Protein AF-A0A537YQM7-F1 (afdb_monomer)

Foldseek 3Di:
DDDDDDDDWDWDWDQDPPPPDRIDIDTDDDQDPVNPDDDPDDDDDFPDWDDDPNDIDTPQRNFDQPQKDKDWDWDADPVRDIDIDMDIDGDDGD

Nearest PDB structures (foldseek):
  6tv0-assembly1_D  TM=5.216E-01  e=3.512E+00  Serratia sp. (in: enterobacteria)
  2iu7-assembly1_J  TM=5.101E-01  e=5.017E+00  Escherichia coli
  2iv1-assembly1_F  TM=5.081E-01  e=4.455E+00  Escherichia coli
  2iu7-assembly1_I  TM=5.113E-01  e=5.997E+00  Escherichia coli

Radius of gyration: 16.69 Å; Cα contacts (8 Å, |Δi|>4): 98; chains: 1; bounding box: 39×30×42 Å

Structure (mmCIF, N/CA/C/O backbone):
data_AF-A0A537YQM7-F1
#
_entry.id   AF-A0A537YQM7-F1
#
loop_
_atom_site.group_PDB
_atom_site.id
_atom_site.type_symbol
_atom_site.label_atom_id
_atom_site.label_alt_id
_atom_site.label_comp_id
_atom_site.label_asym_id
_atom_site.label_entity_id
_atom_site.label_seq_id
_atom_site.pdbx_PDB_ins_code
_atom_site.Cartn_x
_atom_site.Cartn_y
_atom_site.Cartn_z
_atom_site.occupancy
_atom_site.B_iso_or_equiv
_atom_site.auth_seq_id
_atom_site.auth_comp_id
_atom_site.auth_asym_id
_atom_site.auth_atom_id
_atom_site.pdbx_PDB_model_num
ATOM 1 N N . MET A 1 1 ? 16.910 16.525 -22.760 1.00 43.44 1 MET A N 1
ATOM 2 C CA . MET A 1 1 ? 17.050 15.833 -21.458 1.00 43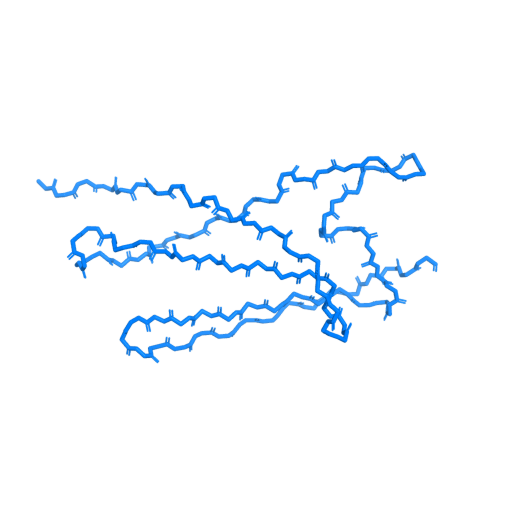.44 1 MET A CA 1
ATOM 3 C C . MET A 1 1 ? 15.759 15.087 -21.161 1.00 43.44 1 MET A C 1
ATOM 5 O O . MET A 1 1 ? 14.711 15.661 -21.439 1.00 43.44 1 MET A O 1
ATOM 9 N N . PRO A 1 2 ? 15.789 13.847 -20.644 1.00 56.16 2 PRO A N 1
ATOM 10 C CA . PRO A 1 2 ? 14.566 13.201 -20.185 1.00 56.16 2 PRO A CA 1
ATOM 11 C C . PRO A 1 2 ? 14.061 13.941 -18.938 1.00 56.16 2 PRO A C 1
ATOM 13 O O . PRO A 1 2 ? 14.786 14.079 -17.957 1.00 56.16 2 PRO A O 1
ATOM 16 N N . GLY A 1 3 ? 12.849 14.489 -19.015 1.00 65.81 3 GLY A N 1
ATOM 17 C CA . GLY A 1 3 ? 12.213 15.184 -17.897 1.00 65.81 3 GLY A CA 1
ATOM 18 C C . GLY A 1 3 ? 11.713 14.215 -16.817 1.00 65.81 3 GLY A C 1
ATOM 19 O O . GLY A 1 3 ? 11.586 13.013 -17.076 1.00 65.81 3 GLY A O 1
ATOM 20 N N . PRO A 1 4 ? 11.407 14.715 -15.606 1.00 65.62 4 PRO A N 1
ATOM 21 C CA . PRO A 1 4 ? 10.783 13.907 -14.565 1.00 65.62 4 PRO A CA 1
ATOM 22 C C . PRO A 1 4 ? 9.456 13.331 -15.075 1.00 65.62 4 PRO A C 1
ATOM 24 O 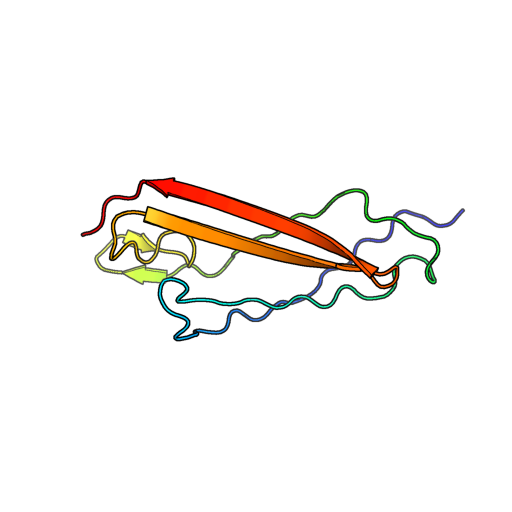O . PRO A 1 4 ? 8.590 14.059 -15.557 1.00 65.62 4 PRO A O 1
ATOM 27 N N . THR A 1 5 ? 9.298 12.010 -14.980 1.00 70.06 5 THR A N 1
ATOM 28 C CA . THR A 1 5 ? 8.077 11.305 -15.393 1.00 70.06 5 THR A CA 1
ATOM 29 C C . THR A 1 5 ? 7.282 10.900 -14.158 1.00 70.06 5 THR A C 1
ATOM 31 O O . THR A 1 5 ? 7.793 10.218 -13.272 1.00 70.06 5 THR A O 1
ATOM 34 N N . THR A 1 6 ? 6.026 11.343 -14.087 1.00 74.69 6 THR A N 1
ATOM 35 C CA . THR A 1 6 ? 5.096 10.963 -13.016 1.00 74.69 6 THR A CA 1
ATOM 36 C C . THR A 1 6 ? 4.183 9.856 -13.521 1.00 74.69 6 THR A C 1
ATOM 38 O O . THR A 1 6 ? 3.586 9.987 -14.587 1.00 74.69 6 THR A O 1
ATOM 41 N N . PHE A 1 7 ? 4.054 8.780 -12.746 1.00 74.25 7 PHE A N 1
ATOM 42 C CA . PHE A 1 7 ? 3.169 7.661 -13.060 1.00 74.25 7 PHE A CA 1
ATOM 43 C C . PHE A 1 7 ? 2.116 7.512 -11.972 1.00 74.25 7 PHE A C 1
ATOM 45 O O . PHE A 1 7 ? 2.441 7.424 -10.789 1.00 74.25 7 PHE A O 1
ATOM 52 N N . VAL A 1 8 ? 0.854 7.431 -12.386 1.00 79.62 8 VAL A N 1
ATOM 53 C CA . VAL A 1 8 ? -0.249 7.050 -11.505 1.00 79.62 8 VAL A CA 1
ATOM 54 C C . VAL A 1 8 ? -0.564 5.588 -11.781 1.00 79.62 8 VAL A C 1
ATOM 56 O O . VAL A 1 8 ? -1.001 5.240 -12.875 1.00 79.62 8 VAL A O 1
ATOM 59 N N . VAL A 1 9 ? -0.315 4.727 -10.795 1.00 80.81 9 VAL A N 1
ATOM 60 C CA . VAL A 1 9 ? -0.640 3.300 -10.880 1.00 80.81 9 VAL A CA 1
ATOM 61 C C . VAL A 1 9 ? -1.904 3.059 -10.056 1.00 80.81 9 VAL A C 1
ATOM 63 O O . VAL A 1 9 ? -1.834 3.143 -8.826 1.00 80.81 9 VAL A O 1
ATOM 66 N N . PRO A 1 10 ? -3.063 2.792 -10.685 1.00 80.19 10 PRO A N 1
ATOM 67 C CA . PRO A 1 10 ? -4.244 2.392 -9.938 1.00 80.19 10 PRO A CA 1
ATOM 68 C C . PRO A 1 10 ? -3.967 1.042 -9.273 1.00 80.19 10 PRO A C 1
ATOM 70 O O . PRO A 1 10 ? -3.482 0.108 -9.911 1.00 80.19 10 PRO A O 1
ATOM 73 N N . ILE A 1 11 ? -4.242 0.960 -7.975 1.00 81.69 11 ILE A N 1
ATOM 74 C CA . ILE A 1 11 ? -4.068 -0.257 -7.184 1.00 81.69 11 ILE A CA 1
ATOM 75 C C . ILE A 1 11 ? -5.402 -0.670 -6.586 1.00 81.69 11 ILE A C 1
ATOM 77 O O . ILE A 1 11 ? -6.130 0.147 -6.019 1.00 81.69 11 ILE A O 1
ATOM 81 N N . GLU A 1 12 ? -5.708 -1.954 -6.698 1.00 83.50 12 GLU A N 1
ATOM 82 C CA . GLU A 1 12 ? -6.901 -2.532 -6.100 1.00 83.50 12 GLU A CA 1
ATOM 83 C C . GLU A 1 12 ? -6.603 -2.987 -4.673 1.00 83.50 12 GLU A C 1
ATOM 85 O O . GLU A 1 12 ? -5.530 -3.516 -4.370 1.00 83.50 12 GLU A O 1
ATOM 90 N N . ILE A 1 13 ? -7.562 -2.736 -3.780 1.00 82.25 13 ILE A N 1
ATOM 91 C CA . ILE A 1 13 ? -7.513 -3.183 -2.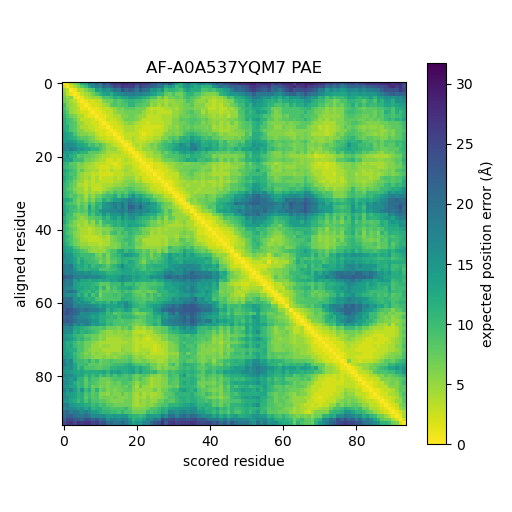388 1.00 82.25 13 ILE A CA 1
ATOM 92 C C . ILE A 1 13 ? -8.376 -4.433 -2.287 1.00 82.25 13 ILE A C 1
ATOM 94 O O . ILE A 1 13 ? -9.604 -4.354 -2.292 1.00 82.25 13 ILE A O 1
ATOM 98 N N . GLU A 1 14 ? -7.724 -5.581 -2.164 1.00 84.38 14 GLU A N 1
ATOM 99 C CA . GLU A 1 14 ? -8.371 -6.874 -1.991 1.00 84.38 14 GLU A CA 1
ATOM 100 C C . GLU A 1 14 ? -8.581 -7.160 -0.505 1.00 84.38 14 GLU A C 1
ATOM 102 O O . GLU A 1 14 ? -7.700 -6.925 0.330 1.00 84.38 14 GLU A O 1
ATOM 107 N N . ARG A 1 15 ? -9.746 -7.714 -0.157 1.00 80.38 15 ARG A N 1
ATOM 108 C CA . ARG A 1 15 ? -9.976 -8.263 1.180 1.00 80.38 15 ARG A CA 1
ATOM 109 C C . ARG A 1 15 ? -9.441 -9.688 1.207 1.00 80.38 15 ARG A C 1
ATOM 111 O O . ARG A 1 15 ? -9.860 -10.519 0.410 1.00 80.38 15 ARG A O 1
ATOM 118 N N . VAL A 1 16 ? -8.530 -9.970 2.127 1.00 83.12 16 VAL A N 1
ATOM 119 C CA . VAL A 1 16 ? -7.896 -11.286 2.258 1.00 83.12 16 VAL A CA 1
ATOM 120 C C . VAL A 1 16 ? -8.124 -11.838 3.655 1.00 83.12 16 VAL A C 1
ATOM 122 O O . VAL A 1 16 ? -8.234 -11.084 4.616 1.00 83.12 16 VAL A O 1
ATOM 125 N N . ASN A 1 17 ? -8.179 -13.162 3.774 1.00 77.75 17 ASN A N 1
ATOM 126 C CA . ASN A 1 17 ? -8.202 -13.842 5.064 1.00 77.75 17 ASN A CA 1
ATOM 127 C C . ASN A 1 17 ? -6.815 -14.444 5.341 1.00 77.75 17 ASN A C 1
ATOM 129 O O . ASN A 1 17 ? -6.615 -15.651 5.231 1.00 77.75 17 ASN A O 1
ATOM 133 N N . LYS A 1 18 ? -5.817 -13.582 5.594 1.00 75.88 18 LYS A N 1
ATOM 134 C CA . LYS A 1 18 ? -4.424 -13.986 5.866 1.00 75.88 18 LYS A CA 1
ATOM 135 C C . LYS A 1 18 ? -4.046 -13.686 7.317 1.00 75.88 18 LYS A C 1
ATOM 137 O O . LYS A 1 18 ? -3.175 -12.857 7.595 1.00 75.88 18 LYS A O 1
ATOM 142 N N . GLY A 1 19 ? -4.722 -14.360 8.245 1.00 76.50 19 GLY A N 1
ATOM 143 C CA . GLY A 1 19 ? -4.513 -14.182 9.682 1.00 76.50 19 GLY A CA 1
ATOM 144 C C . GLY A 1 19 ? -4.830 -12.750 10.108 1.00 76.50 19 GLY A C 1
ATOM 145 O O . GLY A 1 19 ? -5.948 -12.280 9.925 1.00 76.50 19 GLY A O 1
ATOM 146 N N . ARG A 1 20 ? -3.830 -12.029 10.628 1.00 74.38 20 ARG A N 1
ATOM 147 C CA . ARG A 1 20 ? -3.996 -10.633 11.070 1.00 74.38 20 ARG A CA 1
ATOM 148 C C . ARG A 1 20 ? -4.243 -9.646 9.922 1.00 74.38 20 ARG A C 1
ATOM 150 O O . ARG A 1 20 ? -4.755 -8.550 10.141 1.00 74.38 20 ARG A O 1
ATOM 157 N N . TYR A 1 21 ? -3.851 -9.997 8.699 1.00 77.50 21 TYR A N 1
ATOM 158 C CA . TYR A 1 21 ? -3.986 -9.111 7.548 1.00 77.50 21 TYR A CA 1
ATOM 159 C C . TYR A 1 21 ? -5.342 -9.330 6.880 1.00 77.50 21 TYR A C 1
ATOM 161 O O . TYR A 1 21 ? -5.563 -10.353 6.236 1.00 77.50 21 TYR A O 1
ATOM 169 N N . GLY A 1 22 ? -6.234 -8.348 7.032 1.00 75.56 22 GLY A N 1
ATOM 170 C CA . GLY A 1 22 ? -7.556 -8.337 6.395 1.00 75.56 22 GLY A CA 1
ATOM 171 C C . GLY A 1 22 ? -7.579 -7.730 4.988 1.00 75.56 22 GLY A C 1
ATOM 172 O O . GLY A 1 22 ? -8.552 -7.910 4.257 1.00 75.56 22 GLY A O 1
ATOM 173 N N . PHE A 1 23 ? -6.525 -7.007 4.599 1.00 82.19 23 PHE A N 1
ATOM 174 C CA . PHE A 1 23 ? -6.430 -6.308 3.317 1.00 82.19 23 PHE A CA 1
ATOM 175 C C . PHE A 1 23 ? -5.064 -6.525 2.672 1.00 82.19 23 PHE A C 1
ATOM 177 O O . PHE A 1 23 ? -4.047 -6.573 3.365 1.00 82.19 23 PHE A O 1
ATOM 184 N N . LYS A 1 24 ? -5.051 -6.632 1.344 1.00 83.69 24 LYS A N 1
ATOM 185 C CA . LYS A 1 24 ? -3.851 -6.756 0.521 1.00 83.69 24 LYS A CA 1
ATOM 186 C C . LYS A 1 24 ? -3.973 -5.832 -0.684 1.00 83.69 24 LYS A C 1
ATOM 188 O O . LYS A 1 24 ? -5.022 -5.756 -1.310 1.00 83.69 24 LYS A O 1
ATOM 193 N N . THR A 1 25 ? -2.883 -5.161 -1.018 1.00 83.00 25 THR A N 1
ATOM 194 C CA . THR A 1 25 ? -2.729 -4.426 -2.273 1.00 83.00 25 THR A CA 1
ATOM 195 C C . THR A 1 25 ? -1.481 -4.934 -2.971 1.00 83.00 25 THR A C 1
ATOM 197 O O . THR A 1 25 ? -0.471 -5.220 -2.326 1.00 83.00 25 THR A O 1
ATOM 200 N N . VAL A 1 26 ? -1.544 -5.070 -4.292 1.00 84.75 26 VAL A N 1
ATOM 201 C CA . VAL A 1 26 ? -0.379 -5.412 -5.110 1.00 84.75 26 VAL A CA 1
ATOM 202 C C . VAL A 1 26 ? -0.255 -4.360 -6.196 1.00 84.75 26 VAL A C 1
ATOM 204 O O . VAL A 1 26 ? -1.157 -4.191 -7.010 1.00 84.75 26 VAL A O 1
ATOM 207 N N . ALA A 1 27 ? 0.864 -3.642 -6.192 1.00 80.69 27 ALA A N 1
ATOM 208 C CA . ALA A 1 27 ? 1.173 -2.630 -7.189 1.00 80.69 27 ALA A CA 1
ATOM 209 C C . ALA A 1 27 ? 2.261 -3.156 -8.123 1.00 80.69 27 ALA A C 1
ATOM 211 O O . ALA A 1 27 ? 3.315 -3.593 -7.661 1.00 80.69 27 ALA A O 1
ATOM 212 N N . LYS A 1 28 ? 2.029 -3.090 -9.435 1.00 80.81 28 LYS A N 1
ATOM 213 C CA . LYS A 1 28 ? 3.053 -3.393 -10.438 1.00 80.81 28 LYS A CA 1
ATOM 214 C C . LYS A 1 28 ? 3.541 -2.078 -11.030 1.00 80.81 28 LYS A C 1
ATOM 216 O O . LYS A 1 28 ? 2.833 -1.444 -11.806 1.00 80.81 28 LYS A O 1
ATOM 221 N N . ILE A 1 29 ? 4.736 -1.653 -10.628 1.00 76.25 29 ILE A N 1
ATOM 222 C CA . ILE A 1 29 ? 5.334 -0.416 -11.134 1.00 76.25 29 ILE A CA 1
ATOM 223 C C . ILE A 1 29 ? 5.841 -0.688 -12.563 1.00 76.25 29 ILE A C 1
ATOM 225 O O . ILE A 1 29 ? 6.636 -1.616 -12.755 1.00 76.25 29 ILE A O 1
ATOM 229 N N . PRO A 1 30 ? 5.368 0.055 -13.582 1.00 74.50 30 PRO A N 1
ATOM 230 C CA . PRO A 1 30 ? 5.845 -0.109 -14.951 1.00 74.50 30 PRO A CA 1
ATOM 231 C C . PRO A 1 30 ? 7.314 0.316 -15.070 1.00 74.50 30 PRO A C 1
ATOM 233 O O . PRO A 1 30 ? 7.865 0.979 -14.194 1.00 74.50 30 PRO A O 1
ATOM 236 N N . ARG A 1 31 ? 7.973 -0.055 -16.175 1.00 72.38 31 ARG A N 1
ATOM 237 C CA . ARG A 1 31 ? 9.335 0.430 -16.448 1.00 72.38 31 ARG A CA 1
ATOM 238 C C . ARG A 1 31 ? 9.311 1.956 -16.595 1.00 72.38 31 ARG A C 1
ATOM 240 O O . ARG A 1 31 ? 8.628 2.474 -17.472 1.00 72.38 31 ARG A O 1
ATOM 247 N N . ILE A 1 32 ? 10.087 2.643 -15.760 1.00 69.75 32 ILE A N 1
ATOM 248 C CA . ILE A 1 32 ? 10.258 4.100 -15.778 1.00 69.75 32 ILE A CA 1
ATOM 249 C C . ILE A 1 32 ? 11.478 4.445 -16.641 1.00 69.75 32 ILE A C 1
ATOM 251 O O . ILE A 1 32 ? 12.492 3.748 -16.586 1.00 69.75 32 ILE A O 1
ATOM 255 N N . ALA A 1 33 ? 11.378 5.506 -17.451 1.00 67.38 33 ALA A N 1
ATOM 256 C CA . ALA A 1 33 ? 12.473 6.036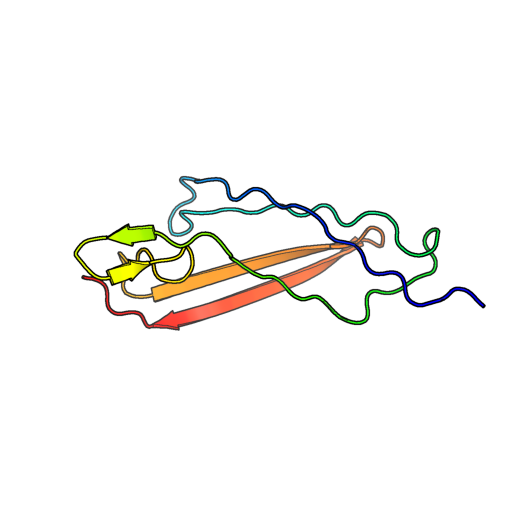 -18.275 1.00 67.38 33 ALA A CA 1
ATOM 257 C C . ALA A 1 33 ? 13.222 4.965 -19.104 1.00 67.38 33 ALA A C 1
ATOM 259 O O . ALA A 1 33 ? 14.448 4.891 -19.085 1.00 67.38 33 ALA A O 1
ATOM 260 N N . GLY A 1 34 ? 12.485 4.069 -19.772 1.00 67.50 34 GLY A N 1
ATOM 261 C CA . GLY A 1 34 ? 13.075 3.010 -20.605 1.00 67.50 34 GLY A CA 1
ATOM 262 C C . GLY A 1 34 ? 13.859 1.933 -19.840 1.00 67.50 34 GLY A C 1
ATOM 263 O O . GLY A 1 34 ? 14.412 1.037 -20.466 1.00 67.50 34 GLY A O 1
ATOM 264 N N . GLY A 1 35 ? 13.871 1.973 -18.502 1.00 66.44 35 GLY A N 1
ATOM 265 C CA . GLY A 1 35 ? 14.667 1.084 -17.651 1.00 66.44 35 GLY A CA 1
ATOM 266 C C . GLY A 1 35 ? 15.907 1.733 -17.029 1.00 66.44 35 GLY A C 1
ATOM 267 O O . GLY A 1 35 ? 16.556 1.076 -16.225 1.00 66.44 35 GLY A O 1
ATOM 268 N N . SER A 1 36 ? 16.203 2.998 -17.343 1.00 67.38 36 SER A N 1
ATOM 269 C CA . SER A 1 36 ? 17.377 3.719 -16.817 1.00 67.38 36 SER A CA 1
ATOM 270 C C . SER A 1 36 ? 17.054 4.663 -15.652 1.00 67.38 36 SER A C 1
ATOM 272 O O . SER A 1 36 ? 17.945 5.330 -15.133 1.00 67.38 36 SER A O 1
ATOM 274 N N . GLY A 1 37 ? 15.781 4.771 -15.260 1.00 65.56 37 GLY A N 1
ATOM 275 C CA . GLY A 1 37 ? 15.336 5.641 -14.170 1.00 65.56 37 GLY A CA 1
ATOM 276 C C . GLY A 1 37 ? 15.269 4.916 -12.828 1.00 65.56 37 GLY A C 1
ATOM 277 O O . GLY A 1 37 ? 14.824 3.772 -12.760 1.00 65.56 37 GLY A O 1
ATOM 278 N N . ILE A 1 38 ? 15.642 5.614 -11.755 1.00 68.12 38 ILE A N 1
ATOM 279 C CA . ILE A 1 38 ? 15.518 5.143 -10.370 1.00 68.12 38 ILE A CA 1
ATOM 280 C C . ILE A 1 38 ? 14.379 5.931 -9.700 1.00 68.12 38 ILE A C 1
ATOM 282 O O . ILE A 1 38 ? 14.354 7.160 -9.817 1.00 68.12 38 ILE A O 1
ATOM 286 N N . PRO A 1 39 ? 13.419 5.276 -9.017 1.00 67.50 39 PRO A N 1
ATOM 287 C CA . PRO A 1 39 ? 12.373 5.987 -8.290 1.00 67.50 39 PRO A CA 1
ATOM 288 C C . PRO A 1 39 ? 12.984 6.792 -7.134 1.00 67.50 39 PRO A C 1
ATOM 290 O O . PRO A 1 39 ? 13.575 6.222 -6.223 1.00 67.50 39 PRO A O 1
ATOM 293 N N . LEU A 1 40 ? 12.826 8.118 -7.165 1.00 75.31 40 LEU A N 1
ATOM 294 C CA . LEU A 1 40 ? 13.314 9.017 -6.107 1.00 75.31 40 LEU A CA 1
ATOM 295 C C . LEU A 1 40 ? 12.326 9.150 -4.942 1.00 75.31 40 LEU A C 1
ATOM 297 O O . LEU A 1 40 ? 12.718 9.424 -3.813 1.00 75.31 40 LEU A O 1
ATOM 301 N N . TYR A 1 41 ? 11.033 8.994 -5.227 1.00 72.50 41 TYR A N 1
ATOM 302 C CA . TYR A 1 41 ? 9.959 9.227 -4.273 1.00 72.50 41 TYR A CA 1
ATOM 303 C C . TYR A 1 41 ? 8.727 8.395 -4.628 1.00 72.50 41 TYR A C 1
ATOM 305 O O . TYR A 1 41 ? 8.422 8.185 -5.803 1.00 72.50 41 TYR A O 1
ATOM 313 N N . ALA A 1 42 ? 8.004 7.947 -3.604 1.00 70.75 42 ALA A N 1
ATOM 314 C CA . ALA A 1 42 ? 6.722 7.276 -3.747 1.00 70.75 42 ALA A CA 1
ATOM 315 C C . ALA A 1 42 ? 5.722 7.853 -2.741 1.00 70.75 42 ALA A C 1
ATOM 317 O O . ALA A 1 42 ? 6.022 7.976 -1.554 1.00 70.75 42 ALA A O 1
ATOM 318 N N . GLN A 1 43 ? 4.513 8.151 -3.216 1.00 77.38 43 GLN A N 1
ATOM 319 C CA . GLN A 1 43 ? 3.389 8.565 -2.382 1.00 77.38 43 GLN A CA 1
ATOM 320 C C . GLN A 1 43 ? 2.219 7.617 -2.603 1.00 77.38 43 GLN A C 1
ATOM 322 O O . GLN A 1 43 ? 1.803 7.372 -3.733 1.00 77.38 43 GLN A O 1
ATOM 327 N N . ILE A 1 44 ? 1.670 7.102 -1.507 1.00 74.12 44 ILE A N 1
ATOM 328 C CA . ILE A 1 44 ? 0.497 6.229 -1.523 1.00 74.12 44 ILE A CA 1
ATOM 329 C C . ILE A 1 44 ? -0.651 6.981 -0.859 1.00 74.12 44 ILE A C 1
ATOM 331 O O . ILE A 1 44 ? -0.511 7.497 0.249 1.00 74.12 44 ILE A O 1
ATOM 335 N N . THR A 1 45 ? -1.802 7.041 -1.525 1.00 76.69 45 THR A N 1
ATOM 336 C CA . THR A 1 45 ? -2.998 7.705 -0.996 1.00 76.69 45 THR A CA 1
ATOM 337 C C . THR 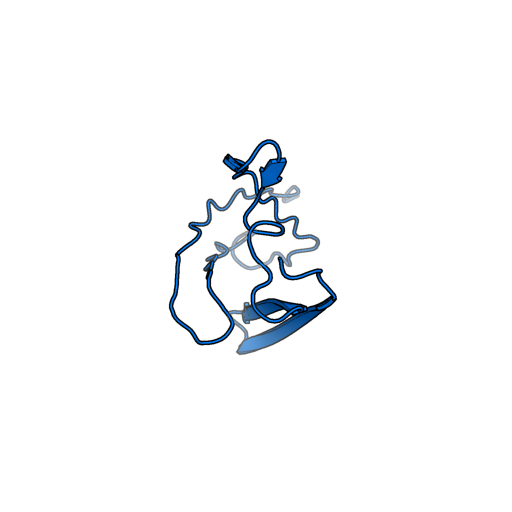A 1 45 ? -4.173 6.737 -0.973 1.00 76.69 45 THR A C 1
ATOM 339 O O . THR A 1 45 ? -4.585 6.205 -2.000 1.00 76.69 45 THR A O 1
ATOM 342 N N . VAL A 1 46 ? -4.733 6.511 0.218 1.00 75.38 46 VAL A N 1
ATOM 343 C CA . VAL A 1 46 ? -5.910 5.654 0.412 1.00 75.38 46 VAL A CA 1
ATOM 344 C C . VAL A 1 46 ? -7.159 6.531 0.442 1.00 75.38 46 VAL A C 1
ATOM 346 O O . VAL A 1 46 ? -7.512 7.099 1.474 1.00 75.38 46 VAL A O 1
ATOM 349 N N . ASN A 1 47 ? -7.836 6.644 -0.702 1.00 72.06 47 ASN A N 1
ATOM 350 C CA . ASN A 1 47 ? -8.993 7.535 -0.855 1.00 72.06 47 ASN A CA 1
ATOM 351 C C .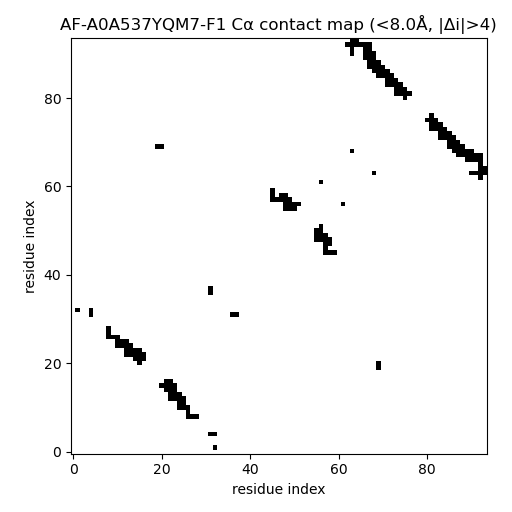 ASN A 1 47 ? -10.308 6.955 -0.321 1.00 72.06 47 ASN A C 1
ATOM 353 O O . ASN A 1 47 ? -11.233 7.711 -0.024 1.00 72.06 47 ASN A O 1
ATOM 357 N N . ARG A 1 48 ? -10.419 5.627 -0.181 1.00 71.44 48 ARG A N 1
ATOM 358 C CA . ARG A 1 48 ? -11.674 5.002 0.248 1.00 71.44 48 ARG A CA 1
ATOM 359 C C . ARG A 1 48 ? -11.955 5.316 1.714 1.00 71.44 48 ARG A C 1
ATOM 361 O O . ARG A 1 48 ? -11.297 4.797 2.619 1.00 71.44 48 ARG A O 1
ATOM 368 N N . LYS A 1 49 ? -12.972 6.151 1.910 1.00 78.31 49 LYS A N 1
ATOM 369 C CA . LYS A 1 49 ? -13.557 6.505 3.198 1.00 78.31 49 LYS A CA 1
ATOM 370 C C . LYS A 1 49 ? -15.030 6.111 3.190 1.00 78.31 49 LYS A C 1
ATOM 372 O O . LYS A 1 49 ? -15.691 6.244 2.166 1.00 78.31 49 LYS A O 1
ATOM 377 N N . TRP A 1 50 ? -15.545 5.619 4.306 1.00 76.25 50 TRP A N 1
ATOM 378 C CA . TRP A 1 50 ? -16.964 5.312 4.465 1.00 76.25 50 TRP A CA 1
ATOM 379 C C . TRP A 1 50 ? -17.431 5.702 5.857 1.00 76.25 50 TRP A C 1
ATOM 381 O O . TRP A 1 50 ? -16.649 5.730 6.805 1.00 76.25 50 TRP A O 1
ATOM 391 N N . GLN A 1 51 ? -18.715 6.009 5.989 1.00 77.25 51 GLN A N 1
ATOM 392 C CA . GLN A 1 51 ? -19.300 6.289 7.290 1.00 77.25 51 GLN A CA 1
ATOM 393 C C . GLN A 1 51 ? -19.721 4.982 7.960 1.00 77.25 51 GLN A C 1
ATOM 395 O O . GLN A 1 51 ? -20.375 4.137 7.353 1.00 77.25 51 GLN A O 1
ATOM 400 N N . TYR A 1 52 ? -19.347 4.809 9.224 1.00 71.06 52 TYR A N 1
ATOM 401 C CA . TYR A 1 52 ? -19.804 3.703 10.056 1.00 71.06 52 TYR A CA 1
ATOM 402 C C . TYR A 1 52 ? -20.058 4.201 11.476 1.00 71.06 52 TYR A C 1
ATOM 404 O O . TYR A 1 52 ? -19.154 4.725 12.129 1.00 71.06 52 TYR A O 1
ATOM 412 N N . LYS A 1 53 ? -21.297 4.039 11.959 1.00 71.06 53 LYS A N 1
ATOM 413 C CA . LYS A 1 53 ? -21.737 4.473 13.300 1.00 71.06 53 LYS A CA 1
ATOM 414 C C . LYS A 1 53 ? -21.335 5.927 13.623 1.00 71.06 53 LYS A C 1
ATOM 416 O O . LYS A 1 53 ? -20.738 6.188 14.664 1.00 71.06 53 LYS A O 1
ATOM 421 N N . GLY A 1 54 ? -21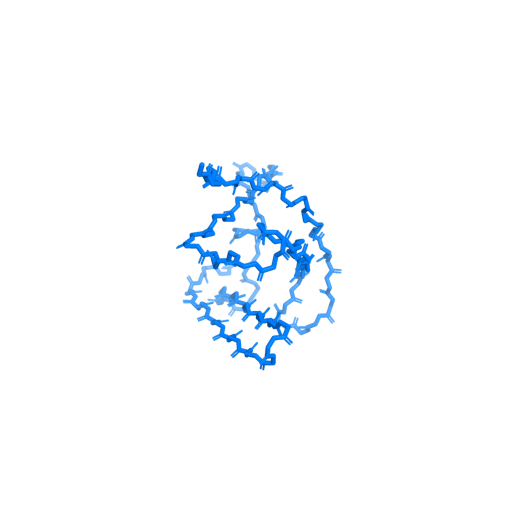.608 6.852 12.696 1.00 80.50 54 GLY A N 1
ATOM 422 C CA . GLY A 1 54 ? -21.320 8.286 12.849 1.00 80.50 54 GLY A CA 1
ATOM 423 C C . GLY A 1 54 ? -19.842 8.683 12.727 1.00 80.50 54 GLY A C 1
ATOM 424 O O . GLY A 1 54 ? -19.506 9.836 12.969 1.00 80.50 54 GLY A O 1
ATOM 425 N N . LYS A 1 55 ? -18.944 7.755 12.359 1.00 76.69 55 LYS A N 1
ATOM 426 C CA . LYS A 1 55 ? -17.510 8.024 12.172 1.00 76.69 55 LYS A CA 1
ATOM 427 C C . LYS A 1 55 ? -17.085 7.779 10.728 1.00 76.69 55 LYS A C 1
ATOM 429 O O . LYS A 1 55 ? -17.457 6.766 10.138 1.00 76.69 55 LYS A O 1
ATOM 434 N N . THR A 1 56 ? -16.256 8.668 10.184 1.00 78.06 56 THR A N 1
ATOM 435 C CA . THR A 1 56 ? -15.591 8.471 8.889 1.00 78.06 56 THR A CA 1
ATOM 436 C C . THR A 1 56 ? -14.425 7.500 9.065 1.00 78.06 56 THR A C 1
ATOM 438 O O . THR A 1 56 ? -13.399 7.843 9.651 1.00 78.06 56 THR A O 1
ATOM 441 N N . LEU A 1 57 ? -14.586 6.277 8.570 1.00 73.50 57 LEU A N 1
ATOM 442 C CA . LEU A 1 57 ? -13.565 5.236 8.556 1.00 73.50 57 LEU A CA 1
ATOM 443 C C . LEU A 1 57 ? -12.874 5.178 7.195 1.00 73.50 57 LEU A C 1
ATOM 445 O O . LEU A 1 57 ? -13.426 5.586 6.180 1.00 73.50 57 LEU A O 1
ATOM 449 N N . SER A 1 58 ? -11.661 4.644 7.177 1.00 72.94 58 SER A N 1
ATOM 450 C CA . SER A 1 58 ? -10.908 4.275 5.975 1.00 72.94 58 SER A CA 1
ATOM 451 C C . SER A 1 58 ? -10.249 2.923 6.221 1.00 72.94 58 SER A C 1
ATOM 453 O O . SER A 1 58 ? -10.206 2.475 7.364 1.00 72.94 58 SER A O 1
ATOM 455 N N . PHE A 1 59 ? -9.663 2.285 5.206 1.00 67.88 59 PHE A N 1
ATOM 456 C CA . PHE A 1 59 ? -8.941 1.017 5.407 1.00 67.88 59 PHE A CA 1
ATOM 457 C C . PHE A 1 59 ? -7.835 1.093 6.472 1.00 67.88 59 PHE A C 1
ATOM 459 O O . PHE A 1 59 ? -7.561 0.095 7.129 1.00 67.88 59 PHE A O 1
ATOM 466 N N . ALA A 1 60 ? -7.252 2.275 6.694 1.00 67.56 60 ALA A N 1
ATOM 467 C CA . ALA A 1 60 ? -6.257 2.496 7.740 1.00 67.56 60 ALA A CA 1
ATOM 468 C C . ALA A 1 60 ? -6.863 2.625 9.152 1.00 67.56 60 ALA A C 1
ATOM 470 O O . ALA A 1 60 ? -6.163 2.416 10.130 1.00 67.56 60 ALA A O 1
ATOM 471 N N . ASN A 1 61 ? -8.151 2.956 9.281 1.00 63.97 61 ASN A N 1
ATOM 472 C CA . ASN A 1 61 ? -8.808 3.228 10.568 1.00 63.97 61 ASN A CA 1
ATOM 473 C C . ASN A 1 61 ? -10.009 2.302 10.851 1.00 63.97 61 ASN A C 1
ATOM 475 O O . ASN A 1 61 ? -10.690 2.469 11.860 1.00 63.97 61 ASN A O 1
ATOM 479 N N . ALA A 1 62 ? -10.312 1.363 9.952 1.00 60.12 62 ALA A N 1
ATOM 480 C CA . ALA A 1 62 ? -11.581 0.637 9.916 1.00 60.12 62 ALA A CA 1
ATOM 481 C C . ALA A 1 62 ? -11.744 -0.463 10.967 1.00 60.12 62 ALA A C 1
ATOM 483 O O . ALA A 1 62 ? -12.875 -0.788 11.327 1.00 60.12 62 ALA A O 1
ATOM 484 N N . GLY A 1 63 ? -10.652 -1.059 11.443 1.00 62.81 63 GLY A N 1
ATOM 485 C CA . GLY A 1 63 ? -10.732 -2.184 12.366 1.00 62.81 63 GLY A CA 1
ATOM 486 C C . GLY A 1 63 ? -9.395 -2.492 13.018 1.00 62.81 63 GLY A C 1
ATOM 487 O O . GLY A 1 63 ? -8.370 -2.571 12.349 1.00 62.81 63 GLY A O 1
ATOM 488 N N . CYS A 1 64 ? -9.434 -2.667 14.333 1.00 67.62 64 CYS A N 1
ATOM 489 C CA . CYS A 1 64 ? -8.304 -3.067 15.157 1.00 67.62 64 CYS A CA 1
ATOM 490 C C . CYS A 1 64 ? -8.755 -4.177 16.120 1.00 67.62 64 CYS A C 1
ATOM 492 O O . CYS A 1 64 ? -8.845 -3.934 17.321 1.00 67.62 64 CYS A O 1
ATOM 494 N N . PRO A 1 65 ? -9.137 -5.359 15.601 1.00 65.25 65 PRO A N 1
ATOM 495 C CA . PRO A 1 65 ? -9.722 -6.418 16.423 1.00 65.25 65 PRO A CA 1
ATOM 496 C C . PRO A 1 65 ? -8.784 -6.849 17.561 1.00 65.25 65 PRO A C 1
ATOM 498 O O . PRO A 1 65 ? -9.233 -7.015 18.686 1.00 65.25 65 PRO A O 1
ATOM 501 N N . ASP A 1 66 ? -7.473 -6.895 17.302 1.00 69.19 66 ASP A N 1
ATOM 502 C CA . ASP A 1 66 ? -6.468 -7.374 18.263 1.00 69.19 66 ASP A CA 1
ATOM 503 C C . ASP A 1 66 ? -5.667 -6.248 18.946 1.00 69.19 66 ASP A C 1
ATOM 505 O O . ASP A 1 66 ? -4.522 -6.453 19.357 1.00 69.19 66 ASP A O 1
ATOM 509 N N . GLY A 1 67 ? -6.177 -5.012 18.966 1.00 71.88 67 GLY A N 1
ATOM 510 C CA . GLY A 1 67 ? -5.512 -3.879 19.632 1.00 71.88 67 GLY A CA 1
ATOM 511 C C . GLY A 1 67 ? -4.194 -3.389 18.994 1.00 71.88 67 GLY A C 1
ATOM 512 O O . GLY A 1 67 ? -3.540 -2.482 19.516 1.00 71.88 67 GLY A O 1
ATOM 513 N N . ARG A 1 68 ? -3.774 -3.959 17.854 1.00 75.25 68 ARG A N 1
ATOM 514 C CA . ARG A 1 68 ? -2.610 -3.483 17.086 1.00 75.25 68 ARG A CA 1
ATOM 515 C C . ARG A 1 68 ? -2.902 -3.419 15.594 1.00 75.25 68 ARG A C 1
ATOM 517 O O . ARG A 1 68 ? -3.342 -4.399 14.993 1.00 75.25 68 ARG A O 1
ATOM 524 N N . LEU A 1 69 ? -2.575 -2.275 15.010 1.00 76.31 69 LEU A N 1
ATOM 525 C CA . LEU A 1 69 ? -2.580 -2.027 13.583 1.00 76.31 69 LEU A CA 1
ATOM 526 C C . LEU A 1 69 ? -1.205 -2.404 13.063 1.00 76.31 69 LEU A C 1
ATOM 528 O O . LEU A 1 69 ? -0.192 -1.890 13.537 1.00 76.31 69 LEU A O 1
ATOM 532 N N . GLN A 1 70 ? -1.185 -3.313 12.099 1.00 78.38 70 GLN A N 1
ATOM 533 C CA . GLN A 1 70 ? 0.031 -3.774 11.455 1.00 78.38 70 GLN A CA 1
ATOM 534 C C . GLN A 1 70 ? -0.109 -3.573 9.951 1.00 78.38 70 GLN A C 1
ATOM 536 O O . GLN A 1 70 ? -1.040 -4.089 9.335 1.00 78.38 70 GLN A O 1
ATOM 541 N N . ALA A 1 71 ? 0.827 -2.838 9.365 1.00 81.00 71 ALA A N 1
ATOM 542 C CA . ALA A 1 71 ? 0.983 -2.727 7.925 1.00 81.00 71 ALA A CA 1
ATOM 543 C C . ALA A 1 71 ? 2.313 -3.373 7.539 1.00 81.00 71 ALA A C 1
ATOM 545 O O . ALA A 1 71 ? 3.343 -3.053 8.128 1.00 81.00 71 ALA A O 1
ATOM 546 N N . LYS A 1 72 ? 2.288 -4.281 6.564 1.00 84.31 72 LYS A N 1
ATOM 547 C CA . LYS A 1 72 ? 3.481 -4.907 5.990 1.00 84.31 72 LYS A CA 1
ATOM 548 C C . LYS A 1 72 ? 3.582 -4.493 4.527 1.00 84.31 72 LYS A C 1
ATOM 550 O O . LYS A 1 72 ? 2.585 -4.536 3.811 1.00 84.31 72 LYS A O 1
ATOM 555 N N . ILE A 1 73 ? 4.775 -4.095 4.107 1.00 82.62 73 ILE A N 1
ATOM 556 C CA . ILE A 1 73 ? 5.113 -3.792 2.719 1.00 82.62 73 ILE A CA 1
ATOM 557 C C . ILE A 1 73 ? 6.246 -4.723 2.307 1.00 82.62 73 ILE A C 1
ATOM 559 O O . ILE A 1 73 ? 7.223 -4.881 3.036 1.00 82.62 73 ILE A O 1
ATOM 563 N N . GLU A 1 74 ? 6.098 -5.328 1.137 1.00 85.81 74 GLU A N 1
ATOM 564 C CA . GLU A 1 74 ? 7.109 -6.153 0.484 1.00 85.81 74 GLU A CA 1
ATOM 565 C C . GLU A 1 74 ? 7.279 -5.617 -0.934 1.00 85.81 74 GLU A C 1
ATOM 567 O O . GLU A 1 74 ? 6.298 -5.484 -1.670 1.00 85.81 74 GLU A O 1
ATOM 572 N N . VAL A 1 75 ? 8.507 -5.258 -1.296 1.00 80.81 75 VAL A N 1
ATOM 573 C CA . VAL A 1 75 ? 8.848 -4.683 -2.596 1.00 80.81 75 VAL A CA 1
ATOM 574 C C . VAL A 1 75 ? 9.940 -5.534 -3.218 1.00 80.81 75 VAL A C 1
ATOM 576 O O . VAL A 1 75 ? 11.014 -5.690 -2.644 1.00 80.81 75 VAL A O 1
ATOM 579 N N . SER A 1 76 ? 9.662 -6.067 -4.402 1.00 80.75 76 SER A N 1
ATOM 580 C CA . SER A 1 76 ? 10.623 -6.828 -5.196 1.00 80.75 76 SER A CA 1
ATOM 581 C C . SER A 1 76 ? 10.959 -6.044 -6.455 1.00 80.75 76 SER A C 1
ATOM 583 O O . SER A 1 76 ? 10.061 -5.670 -7.214 1.00 80.75 76 SER A O 1
ATOM 585 N N . PHE A 1 77 ? 12.246 -5.816 -6.684 1.00 71.56 77 PHE A N 1
ATOM 586 C CA . PHE A 1 77 ? 12.753 -5.164 -7.883 1.00 71.56 77 PHE A CA 1
ATOM 587 C C . PHE A 1 77 ? 13.278 -6.203 -8.886 1.00 71.56 77 PHE A C 1
ATOM 589 O O . PHE A 1 77 ? 13.508 -7.365 -8.548 1.00 71.56 77 PHE A O 1
ATOM 596 N N . LYS A 1 78 ? 13.429 -5.806 -10.157 1.00 70.12 78 LYS A N 1
ATOM 597 C CA . LYS A 1 78 ? 13.867 -6.717 -11.236 1.00 70.12 78 LYS A CA 1
ATOM 598 C C . LYS A 1 78 ? 15.325 -7.159 -11.105 1.00 70.12 78 LYS A C 1
ATOM 600 O O . LYS A 1 78 ? 15.684 -8.197 -11.640 1.00 70.12 78 LYS A O 1
ATOM 605 N N . ASP A 1 79 ? 16.136 -6.381 -10.406 1.00 72.44 79 ASP A N 1
ATOM 606 C CA . ASP A 1 79 ? 17.522 -6.660 -10.028 1.00 72.44 79 ASP A CA 1
ATOM 607 C C . ASP A 1 79 ? 17.629 -7.606 -8.817 1.00 72.44 79 ASP A C 1
ATOM 609 O O . ASP A 1 79 ? 18.687 -7.716 -8.212 1.00 72.44 79 ASP A O 1
ATOM 613 N N . ASN A 1 80 ? 16.540 -8.298 -8.456 1.00 72.12 80 ASN A N 1
ATOM 614 C CA .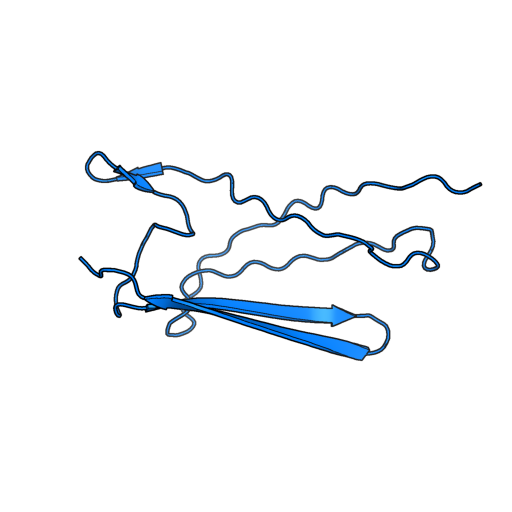 ASN A 1 80 ? 16.417 -9.175 -7.285 1.00 72.12 80 ASN A CA 1
ATOM 615 C C . ASN A 1 80 ? 16.568 -8.477 -5.927 1.00 72.12 80 ASN A C 1
ATOM 617 O O . ASN A 1 80 ? 16.533 -9.148 -4.894 1.00 72.12 80 ASN A O 1
ATOM 621 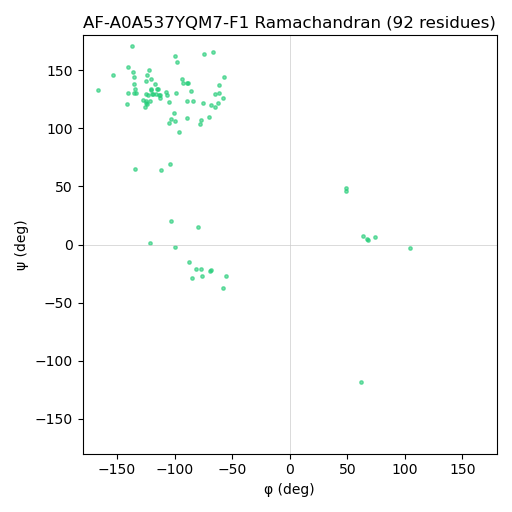N N . THR A 1 81 ? 16.651 -7.146 -5.891 1.00 73.75 81 THR A N 1
ATOM 622 C CA . THR A 1 81 ? 16.554 -6.404 -4.636 1.00 73.75 81 THR A CA 1
ATOM 623 C C . THR A 1 81 ? 15.185 -6.647 -4.003 1.00 73.75 81 THR A C 1
ATOM 625 O O . THR A 1 81 ? 14.141 -6.531 -4.652 1.00 73.75 81 THR A O 1
ATOM 628 N N . PHE A 1 82 ? 15.190 -6.988 -2.717 1.00 78.50 82 PHE A N 1
ATOM 629 C CA . PHE A 1 82 ? 13.990 -7.176 -1.914 1.00 78.50 82 PHE A CA 1
ATOM 630 C C . PHE A 1 82 ? 14.020 -6.225 -0.724 1.00 78.50 82 PHE A C 1
ATOM 632 O O . PHE A 1 82 ? 14.957 -6.244 0.072 1.00 78.50 82 PHE A O 1
ATOM 639 N N . LEU A 1 83 ? 12.985 -5.398 -0.598 1.00 77.94 83 LEU A N 1
ATOM 640 C CA . LEU A 1 83 ? 12.784 -4.529 0.553 1.00 77.94 83 LEU A CA 1
ATOM 641 C C . LEU A 1 83 ? 11.537 -4.970 1.304 1.00 77.94 83 LEU A C 1
ATOM 643 O O . LEU A 1 83 ? 10.471 -5.165 0.719 1.00 77.94 83 LEU A O 1
ATOM 647 N N . GLN A 1 84 ? 11.661 -5.063 2.622 1.00 86.25 84 GLN A N 1
ATOM 648 C CA . GLN A 1 84 ? 10.544 -5.353 3.503 1.00 86.25 84 GLN A CA 1
ATOM 649 C C . GLN A 1 84 ? 10.438 -4.268 4.568 1.00 86.25 84 GLN A C 1
ATOM 651 O O . GLN A 1 84 ? 11.407 -3.937 5.244 1.00 86.25 84 GLN A O 1
ATOM 656 N N . GLY A 1 85 ? 9.232 -3.732 4.728 1.00 82.12 85 GLY A N 1
ATOM 657 C CA . GLY A 1 85 ? 8.892 -2.758 5.753 1.00 82.12 85 GLY A CA 1
ATOM 658 C C . GLY A 1 85 ? 7.723 -3.255 6.589 1.00 82.12 85 GLY A C 1
ATOM 659 O O . GLY A 1 85 ? 6.824 -3.941 6.098 1.00 82.12 85 GLY A O 1
ATOM 660 N N . SER A 1 86 ? 7.715 -2.931 7.876 1.00 85.06 86 SER A N 1
ATOM 661 C CA . SER A 1 86 ? 6.567 -3.196 8.741 1.00 85.06 86 SER A CA 1
ATOM 662 C C . SER A 1 86 ? 6.356 -2.036 9.696 1.00 85.06 86 SER A C 1
ATOM 664 O O . SER A 1 86 ? 7.290 -1.585 10.350 1.00 85.06 86 SER A O 1
ATOM 666 N N . VAL A 1 87 ? 5.119 -1.554 9.764 1.00 79.75 87 VAL A N 1
ATOM 667 C CA . VAL A 1 87 ? 4.706 -0.483 10.666 1.00 79.75 87 VAL A CA 1
ATOM 668 C C . VAL A 1 87 ? 3.697 -1.051 11.642 1.00 79.75 87 VAL A C 1
ATOM 670 O O . VAL A 1 87 ? 2.711 -1.678 11.248 1.00 79.75 87 VAL A O 1
ATOM 673 N N . PHE A 1 88 ? 3.951 -0.802 12.921 1.00 81.50 88 PHE A N 1
ATOM 674 C CA . PHE A 1 88 ? 3.108 -1.232 14.021 1.00 81.50 88 PHE A CA 1
ATOM 675 C C . PHE A 1 88 ? 2.620 -0.004 14.762 1.00 81.50 88 PHE A C 1
ATOM 677 O O . PHE A 1 88 ? 3.413 0.855 15.144 1.00 81.50 88 PHE A O 1
ATOM 684 N N . LYS A 1 89 ? 1.314 0.072 14.990 1.00 76.44 89 LYS A N 1
ATOM 685 C CA . LYS A 1 89 ? 0.731 1.120 15.814 1.00 76.44 89 LYS A CA 1
ATOM 686 C C . LYS A 1 89 ? -0.268 0.501 16.784 1.00 76.44 89 LYS A C 1
ATOM 688 O O . LYS A 1 89 ? -1.121 -0.275 16.347 1.00 76.44 89 LYS A O 1
ATOM 693 N N . PRO A 1 90 ? -0.192 0.811 18.088 1.00 72.81 90 PRO A N 1
ATOM 694 C CA . PRO A 1 90 ? -1.263 0.441 18.995 1.00 72.81 90 PRO A CA 1
ATOM 695 C C . PRO A 1 90 ? -2.543 1.141 18.538 1.00 72.81 90 PRO A C 1
ATOM 697 O O . PRO A 1 90 ? -2.530 2.314 18.157 1.00 72.81 90 PRO A O 1
ATOM 700 N N . CYS A 1 91 ? -3.652 0.417 18.555 1.00 72.00 91 CYS A N 1
ATOM 701 C CA . CYS A 1 91 ? -4.958 0.994 18.289 1.00 72.00 91 CYS A CA 1
ATOM 702 C C . CYS A 1 91 ? -5.962 0.463 19.293 1.00 72.00 91 CYS A C 1
ATOM 704 O O . CYS A 1 91 ? -5.855 -0.653 19.792 1.00 72.00 91 CYS A O 1
ATOM 706 N N . LYS A 1 92 ? -6.942 1.299 19.619 1.00 65.75 92 LYS A N 1
ATOM 707 C CA . LYS A 1 92 ? -8.000 0.904 20.533 1.00 65.75 92 LYS A CA 1
ATOM 708 C C . LYS A 1 92 ? -8.981 0.038 19.748 1.00 65.75 92 LYS A C 1
ATOM 710 O O . LYS A 1 92 ? -9.724 0.553 18.912 1.00 65.75 92 LYS A O 1
ATOM 715 N N . GLY A 1 93 ? -8.906 -1.273 19.972 1.00 59.31 93 GLY A N 1
ATOM 716 C CA . GLY A 1 93 ? -9.980 -2.188 19.603 1.00 59.31 93 GLY A CA 1
ATOM 717 C C . GLY A 1 93 ? -11.265 -1.743 20.289 1.00 59.31 93 GLY A C 1
ATOM 718 O O . GLY A 1 93 ? -11.218 -1.150 21.370 1.00 59.31 93 GLY A O 1
ATOM 719 N N . ARG A 1 94 ? -12.388 -1.912 19.596 1.00 53.91 94 ARG A N 1
ATOM 720 C CA . ARG A 1 94 ? -13.694 -1.571 20.151 1.00 53.91 94 ARG A CA 1
ATOM 721 C C . ARG A 1 94 ? -14.091 -2.589 21.205 1.00 53.91 94 ARG A C 1
ATOM 723 O O . ARG A 1 94 ? -13.893 -3.786 20.917 1.00 53.91 94 ARG A O 1
#

Solvent-accessible surface area (backbone atoms only — not comparable to full-atom values): 6625 Å² total; per-residue (Å²): 129,90,71,92,82,87,81,87,77,91,62,62,80,43,79,41,91,58,82,92,40,55,63,48,71,71,78,81,83,73,83,44,73,93,66,79,54,76,88,89,78,86,85,88,81,86,80,65,64,47,79,55,95,93,37,85,28,28,86,92,68,63,76,25,90,79,36,50,42,76,50,78,48,79,47,79,48,97,86,70,49,73,49,76,48,76,49,78,42,83,39,83,38,131

Mean predicted aligned error: 9.33 Å

Secondary structure (DSSP, 8-state):
-PPP--------EEEEEETTEEEEE---PPPSGGGT------------EEEETTEEEETTTS--TTSEEEEEEEEE-TTS-EEEEEEEEE----

pLDDT: mean 74.21, std 7.51, range [43.44, 86.25]

Sequence (94 aa):
MPGPTTFVVPIEIERVNKGRYGFKTVAKIPRIAGGSGIPLYAQITVNRKWQYKGKTLSFANAGCPDGRLQAKIEVSFKDNTFLQGSVFKPCKGR